Protein AF-A0A838GCF4-F1 (afdb_monomer)

Foldseek 3Di:
DFWKWFFADFAFFFFADPEPPTDGPDTDHGRQIWTFDDDWDDYPNFTKTWTDGPNDIGITTPVGTDIDDDPDFDKDFAQQDQDFDFPDPEPPTDGPDTDHGGWMWGFDDPAFDDYPNDTHTHIDTDD

Solvent-accessible surface area (backbone atoms only — not comparable to full-atom values): 7173 Å² total; per-residue (Å²): 85,34,42,20,38,30,24,60,46,88,70,24,49,31,12,75,37,74,39,86,89,36,58,73,75,41,80,41,55,56,66,42,63,22,42,53,77,58,76,73,43,82,34,91,93,35,48,19,34,37,30,35,42,95,88,45,76,30,16,41,46,58,93,34,35,49,79,42,85,31,92,58,58,55,75,47,63,36,86,75,50,72,39,76,41,52,76,40,74,38,86,87,26,53,76,76,47,71,42,53,54,70,47,43,30,29,45,71,50,71,64,70,42,80,34,92,94,40,82,32,71,49,69,45,71,64,133

pLDDT: mean 81.49, std 12.09, range [43.53, 97.0]

Secondary structure (DSSP, 8-state):
-PEEEEE-STTEEEESSSSTTS-EEEEEPTT-EEEE-S--EEETTEEEEEEEETTEEEEEEGGGEEEEE-SPPPEEE-SSSSEEEESSSSTTSPEEEEE-TT-EEEE-SSS-EEETTEEE--EEE--

Sequence (127 aa):
MIHVATANGGAANLRGGPGTGYGVTRKLANGTEGIIRGYPQSANGYTWYEVAIAGTGGWLATSVFTTGPGTGRPRIEVTDGPLRVRSAAGFGGSIVGTVPTGTAGEVTAERAQEANGYVWINVRFFN

Mean predicted aligned error: 11.28 Å

Radius of gyration: 17.81 Å; Cα contacts (8 Å, |Δi|>4): 294; chains: 1; bounding box: 38×29×50 Å

Structure (mmCIF, N/CA/C/O backbone):
data_AF-A0A838GCF4-F1
#
_entry.id   AF-A0A838GCF4-F1
#
loop_
_atom_site.group_PDB
_atom_site.id
_atom_site.type_symbol
_atom_site.label_atom_id
_atom_site.label_alt_id
_atom_site.label_comp_id
_atom_site.label_asym_id
_atom_site.label_entity_id
_atom_site.label_seq_id
_atom_site.pdbx_PDB_ins_code
_atom_site.Cartn_x
_atom_site.Cartn_y
_atom_site.Cartn_z
_atom_site.occupancy
_atom_site.B_iso_or_equiv
_atom_site.auth_seq_id
_atom_site.auth_comp_id
_atom_site.auth_asym_id
_atom_site.auth_atom_id
_atom_site.pdbx_PDB_model_num
ATOM 1 N N . MET A 1 1 ? 5.882 6.773 -0.396 1.00 43.53 1 MET A N 1
ATOM 2 C CA . MET A 1 1 ? 6.106 6.673 1.047 1.00 43.53 1 MET A CA 1
ATOM 3 C C . MET A 1 1 ? 4.906 5.927 1.588 1.00 43.53 1 MET A C 1
ATOM 5 O O . MET A 1 1 ? 3.789 6.340 1.295 1.00 43.53 1 MET A O 1
ATOM 9 N N . ILE A 1 2 ? 5.098 4.786 2.256 1.00 48.84 2 ILE A N 1
ATOM 10 C CA . ILE A 1 2 ? 4.006 4.253 3.075 1.00 48.84 2 ILE 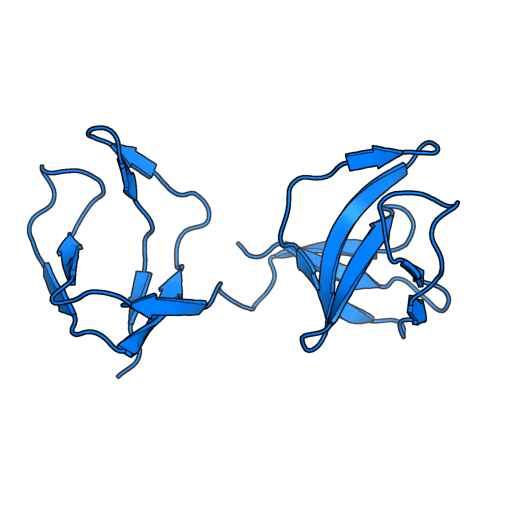A CA 1
ATOM 11 C C . ILE A 1 2 ? 3.759 5.305 4.143 1.00 48.84 2 ILE A C 1
ATOM 13 O O . ILE A 1 2 ? 4.709 5.738 4.783 1.00 48.84 2 ILE A O 1
ATOM 17 N N . HIS A 1 3 ? 2.519 5.740 4.320 1.00 59.72 3 HIS A N 1
ATOM 18 C CA . HIS A 1 3 ? 2.189 6.505 5.511 1.00 59.72 3 HIS A CA 1
ATOM 19 C C . HIS A 1 3 ? 2.011 5.499 6.641 1.00 59.72 3 HIS A C 1
ATOM 21 O O . HIS A 1 3 ? 1.163 4.605 6.548 1.00 59.72 3 HIS A O 1
ATOM 27 N N . VAL A 1 4 ? 2.861 5.599 7.661 1.00 59.94 4 VAL A N 1
ATOM 28 C CA . VAL A 1 4 ? 2.678 4.826 8.886 1.00 59.94 4 VAL A CA 1
ATOM 29 C C . VAL A 1 4 ? 1.752 5.597 9.803 1.00 59.94 4 VAL A C 1
ATOM 31 O O . VAL A 1 4 ? 1.899 6.807 9.970 1.00 59.94 4 VAL A O 1
ATOM 34 N N . ALA A 1 5 ? 0.785 4.882 10.364 1.00 63.41 5 ALA A N 1
ATOM 35 C CA . ALA A 1 5 ? 0.018 5.342 11.504 1.00 63.41 5 ALA A CA 1
ATOM 36 C C . ALA A 1 5 ? 0.693 4.825 12.776 1.00 63.41 5 ALA A C 1
ATOM 38 O O . ALA A 1 5 ? 0.804 3.609 12.942 1.00 63.41 5 ALA A O 1
ATOM 39 N N . THR A 1 6 ? 1.111 5.729 13.661 1.00 69.06 6 THR A N 1
ATOM 40 C CA . THR A 1 6 ? 1.657 5.375 14.978 1.00 69.06 6 THR A CA 1
ATOM 41 C C . THR A 1 6 ? 0.645 5.734 16.055 1.00 69.06 6 THR A C 1
ATOM 43 O O . THR A 1 6 ? 0.293 6.902 16.219 1.00 69.06 6 THR A O 1
ATOM 46 N N . ALA A 1 7 ? 0.142 4.730 16.775 1.00 72.94 7 ALA A N 1
ATOM 47 C CA . ALA A 1 7 ? -0.842 4.928 17.838 1.00 72.94 7 ALA A CA 1
ATOM 48 C C . ALA A 1 7 ? -0.281 5.798 18.980 1.00 72.94 7 ALA A C 1
ATOM 50 O O . ALA A 1 7 ? 0.749 5.453 19.556 1.00 72.94 7 ALA A O 1
ATOM 51 N N . ASN A 1 8 ? -0.989 6.872 19.348 1.00 68.06 8 ASN A N 1
ATOM 52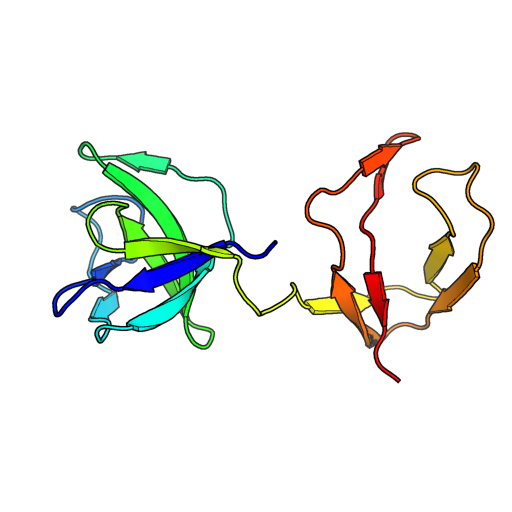 C CA . ASN A 1 8 ? -0.596 7.795 20.417 1.00 68.06 8 ASN A CA 1
ATOM 53 C C . ASN A 1 8 ? -1.302 7.428 21.732 1.00 68.06 8 ASN A C 1
ATOM 55 O O . ASN A 1 8 ? -2.443 7.827 21.959 1.00 68.06 8 ASN A O 1
ATOM 59 N N . GLY A 1 9 ? -0.632 6.696 22.624 1.00 54.47 9 GLY A N 1
ATOM 60 C CA . GLY A 1 9 ? -1.163 6.426 23.969 1.00 54.47 9 GLY A CA 1
ATOM 61 C C . GLY A 1 9 ? -2.386 5.487 24.022 1.00 54.47 9 GLY A C 1
ATOM 62 O O . GLY A 1 9 ? -2.976 5.113 23.013 1.00 54.47 9 GLY A O 1
ATOM 63 N N . GLY A 1 10 ? -2.727 5.035 25.232 1.00 54.03 10 GLY A N 1
ATOM 64 C CA . GLY A 1 10 ? -3.427 3.773 25.538 1.00 54.03 10 GLY A CA 1
ATOM 65 C C . GLY A 1 10 ? -4.895 3.566 25.124 1.00 54.03 10 GLY A C 1
ATOM 66 O O . GLY A 1 10 ? -5.597 2.851 25.836 1.00 54.03 10 GLY A O 1
ATOM 67 N N . ALA A 1 11 ? -5.387 4.119 24.011 1.00 62.16 11 ALA A N 1
ATOM 68 C CA . ALA A 1 11 ? -6.730 3.786 23.513 1.00 62.16 11 ALA A CA 1
ATOM 69 C C . ALA A 1 11 ? -6.941 3.953 21.995 1.00 62.16 11 ALA A C 1
ATOM 71 O O . ALA A 1 11 ? -8.071 4.190 21.558 1.00 62.16 11 ALA A O 1
ATOM 72 N N . ALA A 1 12 ? -5.902 3.822 21.163 1.00 75.06 12 ALA A N 1
ATOM 73 C CA . ALA A 1 12 ? -6.125 3.745 19.720 1.00 75.06 12 ALA A CA 1
ATOM 74 C C . ALA A 1 12 ? -6.904 2.456 19.390 1.00 75.06 12 ALA A C 1
ATOM 76 O O . ALA A 1 12 ? -6.410 1.339 19.557 1.00 75.06 12 ALA A O 1
ATOM 77 N N . ASN A 1 13 ? -8.159 2.619 18.972 1.00 86.25 13 ASN A N 1
ATOM 78 C CA . ASN A 1 13 ? -9.070 1.522 18.665 1.00 86.25 13 ASN A CA 1
ATOM 79 C C . ASN A 1 13 ? -9.097 1.295 17.159 1.00 86.25 13 ASN A C 1
ATOM 81 O O . ASN A 1 13 ? -9.648 2.119 16.429 1.00 86.25 13 ASN A O 1
ATOM 85 N N . LEU A 1 14 ? -8.558 0.164 16.716 1.00 87.31 14 LEU A N 1
ATOM 86 C CA . LEU A 1 14 ? -8.765 -0.323 15.362 1.00 87.31 14 LEU A CA 1
ATOM 87 C C . LEU A 1 14 ? -10.231 -0.744 15.227 1.00 87.31 14 LEU A C 1
ATOM 89 O O . LEU A 1 14 ? -10.724 -1.538 16.033 1.00 87.31 14 LEU A O 1
ATOM 93 N N . ARG A 1 15 ? -10.938 -0.188 14.245 1.00 92.50 15 ARG A N 1
ATOM 94 C CA . ARG A 1 15 ? -12.365 -0.457 14.017 1.00 92.50 15 ARG A CA 1
ATOM 95 C C . ARG A 1 15 ? -12.612 -1.189 12.709 1.00 92.50 15 ARG A C 1
ATOM 97 O O . ARG A 1 15 ? -11.815 -1.103 11.781 1.00 92.50 15 ARG A O 1
ATOM 104 N N . GLY A 1 16 ? -13.747 -1.879 12.628 1.00 92.56 16 GLY A N 1
ATOM 105 C CA . GLY A 1 16 ? -14.170 -2.590 11.416 1.00 92.56 16 GLY A CA 1
ATOM 106 C C . GLY A 1 16 ? -14.592 -1.681 10.255 1.00 92.56 16 GLY A C 1
ATOM 107 O O . GLY A 1 16 ? -14.756 -2.165 9.143 1.00 92.56 16 GLY A O 1
ATOM 108 N N . GLY A 1 17 ? -14.752 -0.378 10.493 1.00 92.06 17 GLY A N 1
ATOM 109 C CA . GLY A 1 17 ? -15.140 0.586 9.471 1.00 92.06 17 GLY A CA 1
ATOM 110 C C . GLY A 1 17 ? -14.870 2.036 9.888 1.00 92.06 17 GLY A C 1
ATOM 111 O O . GLY A 1 17 ? -14.556 2.297 11.057 1.00 92.06 17 GLY A O 1
ATOM 112 N N . PRO A 1 18 ? -14.993 2.978 8.940 1.00 89.38 18 PRO A N 1
ATOM 113 C CA . PRO A 1 18 ? -14.760 4.398 9.161 1.00 89.38 18 PRO A CA 1
ATOM 114 C C . PRO A 1 18 ? -15.949 5.011 9.903 1.00 89.38 18 PRO A C 1
ATOM 116 O O . PRO A 1 18 ? -16.952 5.404 9.310 1.00 89.38 18 PRO A O 1
ATOM 119 N N . GLY A 1 19 ? -15.856 5.051 11.230 1.00 89.69 19 GLY A N 1
ATOM 120 C CA . GLY A 1 19 ? -16.865 5.675 12.079 1.00 89.69 19 GLY A CA 1
ATOM 121 C C . GLY A 1 19 ? -16.891 5.124 13.499 1.00 89.69 19 GLY A C 1
ATOM 122 O O . GLY A 1 19 ? -16.463 4.004 13.782 1.00 89.69 19 GLY A O 1
ATOM 123 N N . THR A 1 20 ? -17.441 5.908 14.422 1.00 88.75 20 THR A N 1
ATOM 124 C CA . THR A 1 20 ? -17.537 5.528 15.841 1.00 88.75 20 THR A CA 1
ATOM 125 C C . THR A 1 20 ? -18.600 4.461 16.112 1.00 88.75 20 THR A C 1
ATOM 127 O O . THR A 1 20 ? -18.529 3.801 17.149 1.00 88.75 20 THR A O 1
ATOM 130 N N . GLY A 1 21 ? -19.536 4.253 15.177 1.00 90.44 21 GLY A N 1
ATOM 131 C CA . GLY A 1 21 ? -20.552 3.195 15.231 1.00 90.44 21 GLY A CA 1
ATOM 132 C C . GLY A 1 21 ? -20.043 1.798 14.855 1.00 90.44 21 GLY A C 1
ATOM 133 O O . GLY A 1 21 ? -20.705 0.811 15.159 1.00 90.44 21 GLY A O 1
ATOM 134 N N . TYR A 1 22 ? -18.864 1.685 14.233 1.00 92.88 22 TYR A N 1
ATOM 135 C CA . TYR A 1 22 ? -18.268 0.387 13.912 1.00 92.88 22 TYR A CA 1
ATOM 136 C C . TYR A 1 22 ? -17.604 -0.241 15.137 1.00 92.88 22 TYR A C 1
ATOM 138 O O . TYR A 1 22 ? -16.945 0.445 15.923 1.00 92.88 22 TYR A O 1
ATOM 146 N N . GLY A 1 23 ? -17.727 -1.564 15.266 1.00 91.25 23 GLY A N 1
ATOM 147 C CA . GLY A 1 23 ? -17.114 -2.327 16.351 1.00 91.25 23 GLY A CA 1
ATOM 148 C C . GLY A 1 23 ? -15.593 -2.165 16.407 1.00 91.25 23 GLY A C 1
ATOM 149 O O . GLY A 1 23 ? -14.921 -2.059 15.377 1.00 91.25 23 GLY A O 1
ATOM 150 N N . VAL A 1 24 ? -15.051 -2.151 17.627 1.00 91.19 24 VAL A N 1
ATOM 151 C CA . VAL A 1 24 ? -13.603 -2.178 17.868 1.00 91.19 24 VAL A CA 1
ATOM 152 C C . VAL A 1 24 ? -13.110 -3.604 17.647 1.00 91.19 24 VAL A C 1
ATOM 154 O O . VAL A 1 24 ? -13.496 -4.508 18.382 1.00 91.19 24 VAL A O 1
ATOM 157 N N . THR A 1 25 ? -12.260 -3.801 16.644 1.00 89.31 25 THR A N 1
ATOM 158 C CA . THR A 1 25 ? -11.659 -5.101 16.323 1.00 89.31 25 THR A CA 1
ATOM 159 C C . THR A 1 25 ? -10.400 -5.354 17.144 1.00 89.31 25 THR A C 1
ATOM 161 O O . THR A 1 25 ? -10.099 -6.498 17.473 1.00 89.31 25 THR A O 1
ATOM 164 N N . ARG A 1 26 ? -9.661 -4.295 17.508 1.00 86.88 26 ARG A N 1
ATOM 165 C CA . ARG A 1 26 ? -8.443 -4.402 18.320 1.00 86.88 26 ARG A CA 1
ATOM 166 C C . ARG A 1 26 ? -8.132 -3.101 19.058 1.00 86.88 26 ARG A C 1
ATOM 168 O O . ARG A 1 26 ? -8.240 -2.018 18.491 1.00 86.88 26 ARG A O 1
ATOM 175 N N . LYS A 1 27 ? -7.665 -3.211 20.304 1.00 86.75 27 LYS A N 1
ATOM 176 C CA . LYS A 1 27 ? -7.013 -2.108 21.027 1.00 86.75 27 LYS A CA 1
ATOM 177 C C . LYS A 1 27 ? -5.514 -2.136 20.740 1.00 86.75 27 LYS A C 1
ATOM 179 O O . LYS A 1 27 ? -4.892 -3.191 20.865 1.00 86.75 27 LYS A O 1
ATOM 184 N N . LEU A 1 28 ? -4.948 -1.006 20.337 1.00 84.00 28 LEU A N 1
ATOM 185 C CA . LEU A 1 28 ? -3.536 -0.895 19.984 1.00 84.00 28 LEU A CA 1
ATOM 186 C C . LEU A 1 28 ? -2.726 -0.369 21.169 1.00 84.00 28 LEU A C 1
ATOM 188 O O . LEU A 1 28 ? -3.169 0.522 21.895 1.00 84.00 28 LEU A O 1
ATOM 192 N N . ALA A 1 29 ? -1.525 -0.919 21.347 1.00 80.88 29 ALA A N 1
ATOM 193 C CA . ALA A 1 29 ? -0.551 -0.365 22.275 1.00 80.88 29 ALA A CA 1
ATOM 194 C C . ALA A 1 29 ? 0.026 0.942 21.709 1.00 80.88 29 ALA A C 1
ATOM 196 O O . ALA A 1 29 ? 0.065 1.136 20.490 1.00 80.88 29 ALA A O 1
ATOM 197 N N . ASN A 1 30 ? 0.509 1.818 22.588 1.00 80.06 30 ASN A N 1
ATOM 198 C CA . ASN A 1 30 ? 1.242 3.014 22.175 1.00 80.06 30 ASN A CA 1
ATOM 199 C C . ASN A 1 30 ? 2.446 2.621 21.301 1.00 80.06 30 ASN A C 1
ATOM 201 O O . ASN A 1 30 ? 3.109 1.625 21.587 1.00 80.06 30 ASN A O 1
ATOM 205 N N . GLY A 1 31 ? 2.703 3.375 20.234 1.00 74.06 31 GLY A N 1
ATOM 206 C CA . GLY A 1 31 ? 3.796 3.095 19.306 1.00 74.06 31 GLY A CA 1
ATOM 207 C C . GLY A 1 31 ? 3.511 1.969 18.311 1.00 74.06 31 GLY A C 1
ATOM 208 O O . GLY A 1 31 ? 4.389 1.631 17.526 1.00 74.06 31 GLY A O 1
ATOM 209 N N . THR A 1 32 ? 2.306 1.382 18.308 1.00 79.56 32 THR A N 1
ATOM 210 C CA . THR A 1 32 ? 1.950 0.386 17.287 1.00 79.56 32 THR A CA 1
ATOM 211 C C . THR A 1 32 ? 1.953 1.046 15.914 1.00 79.56 32 THR A C 1
ATOM 213 O O . THR A 1 32 ? 1.197 1.993 15.691 1.00 79.56 32 THR A O 1
ATOM 216 N N . GLU A 1 33 ? 2.768 0.510 15.009 1.00 77.81 33 GLU A N 1
ATOM 217 C CA . GLU A 1 33 ? 2.866 0.956 13.623 1.00 77.81 33 GLU A CA 1
ATOM 218 C C . GLU A 1 33 ? 1.935 0.147 12.710 1.00 77.81 33 GLU A C 1
ATOM 220 O O . GLU A 1 33 ? 1.786 -1.074 12.841 1.00 77.81 33 GLU A O 1
ATOM 225 N N . GLY A 1 34 ? 1.312 0.834 11.755 1.00 77.12 34 GLY A N 1
ATOM 226 C CA . GLY A 1 34 ? 0.493 0.232 10.706 1.00 77.12 34 GLY A CA 1
ATOM 227 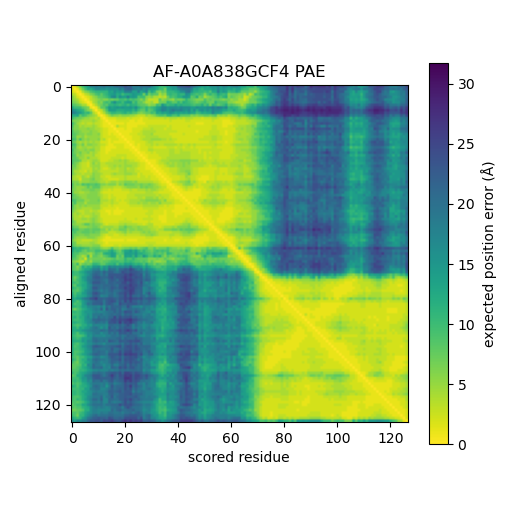C C . GLY A 1 34 ? 0.690 0.913 9.360 1.00 77.12 34 GLY A C 1
ATOM 228 O O . GLY A 1 34 ? 1.076 2.073 9.300 1.00 77.12 34 GLY A O 1
ATOM 229 N N . ILE A 1 35 ? 0.398 0.197 8.278 1.00 77.88 35 ILE A N 1
ATOM 230 C CA . ILE A 1 35 ? 0.501 0.683 6.895 1.00 77.88 35 ILE A CA 1
ATOM 231 C C . ILE A 1 35 ? -0.855 1.236 6.465 1.00 77.88 35 ILE A C 1
ATOM 233 O O . ILE A 1 35 ? -1.823 0.479 6.460 1.00 77.88 35 ILE A O 1
ATOM 237 N N . ILE A 1 36 ? -0.933 2.500 6.047 1.00 79.44 36 ILE A N 1
ATOM 238 C CA . ILE A 1 36 ? -2.149 3.049 5.427 1.00 79.44 36 ILE A CA 1
ATOM 239 C C . ILE A 1 36 ? -2.340 2.439 4.028 1.00 79.44 36 ILE A C 1
ATOM 241 O O . ILE A 1 36 ? -1.421 2.478 3.208 1.00 79.44 36 ILE A O 1
ATOM 245 N N . ARG A 1 37 ? -3.521 1.863 3.761 1.00 76.56 37 ARG A N 1
ATOM 246 C CA . ARG A 1 37 ? -3.838 1.116 2.524 1.00 76.56 37 ARG A CA 1
ATOM 247 C C . ARG A 1 37 ? -4.860 1.784 1.603 1.00 76.56 37 ARG A C 1
ATOM 249 O O . ARG A 1 37 ? -5.007 1.340 0.469 1.00 76.56 37 ARG A O 1
ATOM 256 N N . GLY A 1 38 ? -5.523 2.844 2.056 1.00 69.94 38 GLY A N 1
ATOM 257 C CA . GLY A 1 38 ? -6.603 3.488 1.311 1.00 69.94 38 GLY A CA 1
ATOM 258 C C . GLY A 1 38 ? -6.633 5.003 1.465 1.00 69.94 38 GLY A C 1
ATOM 259 O O . GLY A 1 38 ? -5.856 5.594 2.221 1.00 69.94 38 GLY A O 1
ATOM 260 N N . TYR A 1 39 ? -7.553 5.630 0.733 1.00 71.56 39 TYR A N 1
ATOM 261 C CA . TYR A 1 39 ? -7.836 7.055 0.870 1.00 71.56 39 TYR A CA 1
ATOM 262 C C . TYR A 1 39 ? -8.584 7.343 2.178 1.00 71.56 39 TYR A C 1
ATOM 264 O O . TYR A 1 39 ? -9.405 6.526 2.608 1.00 71.56 39 TYR A O 1
ATOM 272 N N . PRO A 1 40 ? -8.330 8.501 2.811 1.00 80.38 40 PRO A N 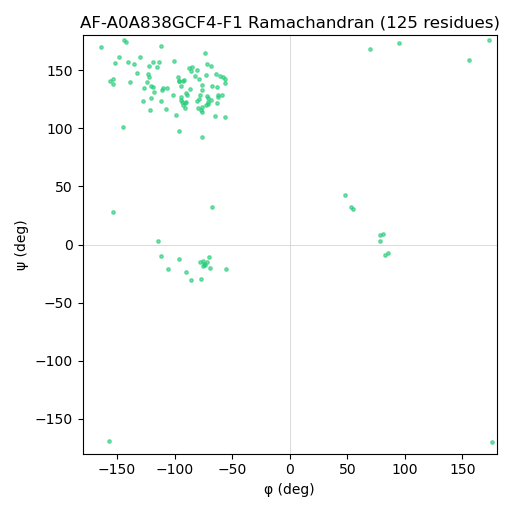1
ATOM 273 C CA . PRO A 1 40 ? -9.029 8.874 4.025 1.00 80.38 40 PRO A CA 1
ATOM 274 C C . PRO A 1 40 ? -10.530 9.061 3.786 1.00 80.38 40 PRO A C 1
ATOM 276 O O . PRO A 1 40 ? -10.946 9.559 2.741 1.00 80.38 40 PRO A O 1
ATOM 279 N N . GLN A 1 41 ? -11.336 8.723 4.790 1.00 84.75 41 GLN A N 1
ATOM 280 C CA . GLN A 1 41 ? -12.783 8.937 4.786 1.00 84.75 41 GLN A CA 1
ATOM 281 C C . GLN A 1 41 ? -13.211 9.823 5.950 1.00 84.75 41 GLN A C 1
ATOM 283 O O . GLN A 1 41 ? -12.765 9.641 7.079 1.00 84.75 41 GLN A O 1
ATOM 288 N N . SER A 1 42 ? -14.101 10.779 5.701 1.00 86.88 42 SER A N 1
ATOM 289 C CA . SER A 1 42 ? -14.637 11.644 6.753 1.00 86.88 42 SER A CA 1
ATOM 290 C C . SER A 1 42 ? -15.913 11.046 7.341 1.00 86.88 42 SER A C 1
ATOM 292 O O . SER A 1 42 ? -16.887 10.837 6.625 1.00 86.88 42 SER A O 1
ATOM 294 N N . ALA A 1 43 ? -15.924 10.795 8.651 1.00 89.62 43 ALA A N 1
ATOM 295 C CA . ALA A 1 43 ? -17.100 10.301 9.366 1.00 89.62 43 ALA A CA 1
ATOM 296 C C . ALA A 1 43 ? -17.066 10.715 10.842 1.00 89.62 43 ALA A C 1
ATOM 298 O O . ALA A 1 43 ? -16.011 10.715 11.479 1.00 89.62 43 ALA A O 1
ATOM 299 N N . ASN A 1 44 ? -18.232 11.052 11.401 1.00 88.81 44 ASN A N 1
ATOM 300 C CA . ASN A 1 44 ? -18.400 11.450 12.807 1.00 88.81 44 ASN A CA 1
ATOM 301 C C . ASN A 1 44 ? -17.466 12.594 13.263 1.00 88.81 44 ASN A C 1
ATOM 303 O O . ASN A 1 44 ? -17.043 12.611 14.414 1.00 88.81 44 ASN A O 1
ATOM 307 N N . GLY A 1 45 ? -17.119 13.526 12.369 1.00 84.94 45 GLY A N 1
ATOM 308 C CA . GLY A 1 45 ? -16.204 14.634 12.678 1.00 84.94 45 GLY A CA 1
ATOM 309 C C . GLY A 1 45 ? -14.716 14.259 12.697 1.00 84.94 45 GLY A C 1
ATOM 310 O O . GLY A 1 45 ? -13.891 15.090 13.062 1.00 84.94 45 GLY A O 1
ATOM 311 N N . TYR A 1 46 ? -14.362 13.039 12.283 1.00 84.06 46 TYR A N 1
ATOM 312 C CA . TYR A 1 46 ? -12.982 12.569 12.180 1.00 84.06 46 TYR A CA 1
ATOM 313 C C . TYR A 1 46 ? -12.618 12.199 10.744 1.00 84.06 46 TYR A C 1
ATOM 315 O O . TYR A 1 46 ? -13.476 11.831 9.938 1.00 84.06 46 TYR A O 1
ATOM 323 N N . THR A 1 47 ? -11.318 12.224 10.462 1.00 85.00 47 THR A N 1
ATOM 324 C CA . THR A 1 47 ? -10.743 11.619 9.262 1.00 85.00 47 THR A CA 1
ATOM 325 C C . THR A 1 47 ? -10.265 10.215 9.612 1.00 85.00 47 THR A C 1
ATOM 327 O O . THR A 1 47 ? -9.477 10.034 10.540 1.00 85.00 47 THR A O 1
ATOM 330 N N . TRP A 1 48 ? -10.752 9.222 8.882 1.00 86.94 48 TRP A N 1
ATOM 331 C CA . TRP A 1 48 ? -10.486 7.806 9.088 1.00 86.94 48 TRP A CA 1
ATOM 332 C C . TRP A 1 48 ? -9.544 7.281 8.021 1.00 86.94 48 TRP A C 1
ATOM 334 O O . TRP A 1 48 ? -9.749 7.539 6.841 1.00 86.94 48 TRP A O 1
ATOM 344 N N . TYR A 1 49 ? -8.548 6.510 8.434 1.00 85.88 49 TYR A N 1
ATOM 345 C CA . TYR A 1 49 ? -7.599 5.863 7.540 1.00 85.88 49 TYR A CA 1
ATOM 346 C C . TYR A 1 49 ? -7.702 4.354 7.691 1.00 85.88 49 TYR A C 1
ATOM 348 O O . TYR A 1 49 ? -7.670 3.833 8.810 1.00 85.88 49 TYR A O 1
ATOM 356 N N . GLU A 1 50 ? -7.802 3.663 6.561 1.00 87.19 50 GLU A N 1
ATOM 357 C CA . GLU A 1 50 ? -7.665 2.216 6.521 1.00 87.19 50 GLU A CA 1
ATOM 358 C C . GLU A 1 50 ? -6.194 1.855 6.720 1.00 87.19 50 GLU A C 1
ATOM 360 O O . GLU A 1 50 ? -5.325 2.263 5.943 1.00 87.19 50 GLU A O 1
ATOM 365 N N . VAL A 1 51 ? -5.918 1.094 7.772 1.00 84.12 51 VAL A N 1
ATOM 366 C CA . VAL A 1 51 ? -4.584 0.664 8.171 1.00 84.12 51 VAL A CA 1
ATOM 367 C C . VAL A 1 51 ? -4.503 -0.852 8.244 1.00 84.12 51 VAL A C 1
ATOM 369 O O . VAL A 1 51 ? -5.447 -1.533 8.644 1.00 84.12 51 VAL A O 1
ATOM 372 N N . ALA A 1 52 ? -3.337 -1.391 7.911 1.00 83.12 52 ALA A N 1
ATOM 373 C CA . ALA A 1 52 ? -2.992 -2.774 8.180 1.00 83.12 52 ALA A CA 1
ATOM 374 C C . ALA A 1 52 ? -1.891 -2.864 9.228 1.00 83.12 52 ALA A C 1
ATOM 376 O O . ALA A 1 52 ? -0.800 -2.322 9.048 1.00 83.12 52 ALA A O 1
ATOM 377 N N . ILE A 1 53 ? -2.179 -3.592 10.301 1.00 78.50 53 ILE A N 1
ATOM 378 C CA . ILE A 1 53 ? -1.297 -3.789 11.448 1.00 78.50 53 ILE A CA 1
ATOM 379 C C . ILE A 1 53 ? -1.061 -5.288 11.592 1.00 78.50 53 ILE A C 1
ATOM 381 O O . ILE A 1 53 ? -2.001 -6.039 11.853 1.00 78.50 53 ILE A O 1
ATOM 385 N N . ALA A 1 54 ? 0.187 -5.730 11.409 1.00 76.81 54 ALA A N 1
ATOM 386 C CA . ALA A 1 54 ? 0.573 -7.145 11.475 1.00 76.81 54 ALA A CA 1
ATOM 387 C C . ALA A 1 54 ? -0.357 -8.075 10.657 1.00 76.81 54 ALA A C 1
ATOM 389 O O . ALA A 1 54 ? -0.788 -9.122 11.130 1.00 76.81 54 ALA A O 1
ATOM 390 N N . GLY A 1 55 ? -0.732 -7.654 9.442 1.00 72.75 55 GLY A N 1
ATOM 391 C CA . GLY A 1 55 ? -1.609 -8.420 8.545 1.00 72.75 55 GLY A CA 1
ATOM 392 C C . GLY A 1 55 ? -3.115 -8.277 8.805 1.00 72.75 55 GLY A C 1
ATOM 393 O O . GLY A 1 55 ? -3.902 -8.693 7.963 1.00 72.75 55 GLY A O 1
ATOM 394 N N . THR A 1 56 ? -3.531 -7.640 9.903 1.00 79.44 56 THR A N 1
ATOM 395 C CA . THR A 1 56 ? -4.949 -7.368 10.200 1.00 79.44 56 THR A CA 1
ATOM 396 C C . THR A 1 56 ? -5.338 -5.971 9.721 1.00 79.44 56 THR A C 1
ATOM 398 O O . THR A 1 56 ? -4.676 -4.995 10.078 1.00 79.44 56 THR A O 1
ATOM 401 N N . GLY A 1 57 ? -6.399 -5.872 8.918 1.00 85.62 57 GLY A N 1
ATOM 402 C CA . GLY A 1 57 ? -6.952 -4.600 8.443 1.00 85.62 57 GLY A CA 1
ATOM 403 C C . GLY A 1 57 ? -7.936 -3.963 9.429 1.00 85.62 57 GLY A C 1
ATOM 404 O O . GLY A 1 57 ? -8.595 -4.657 10.204 1.00 85.62 57 GLY A O 1
ATOM 405 N N . GLY A 1 58 ? -8.056 -2.638 9.383 1.00 89.75 58 GLY A N 1
ATOM 406 C CA . GLY A 1 58 ? -9.106 -1.891 10.069 1.00 89.75 58 GLY A CA 1
ATOM 407 C C . GLY A 1 58 ? -8.929 -0.382 9.934 1.00 89.75 58 GLY A C 1
ATOM 408 O O . GLY A 1 58 ? -8.095 0.087 9.170 1.00 89.75 58 GLY A O 1
ATOM 409 N N . TRP A 1 59 ? -9.711 0.383 10.687 1.00 89.75 59 TRP A N 1
ATOM 410 C CA . TRP A 1 59 ? -9.801 1.835 10.549 1.00 89.75 59 TRP A CA 1
ATOM 411 C C . TRP A 1 59 ? -9.378 2.562 11.825 1.00 89.75 59 TRP A C 1
ATOM 413 O O . TRP A 1 59 ? -9.795 2.185 12.923 1.00 89.75 59 TRP A O 1
ATOM 423 N N . LEU A 1 60 ? -8.581 3.623 11.670 1.00 87.69 60 LEU A N 1
ATOM 424 C CA . LEU A 1 60 ? -8.164 4.532 12.745 1.00 87.69 60 LEU A CA 1
ATOM 425 C C . LEU A 1 60 ? -8.572 5.975 12.434 1.00 87.69 60 LEU A C 1
ATOM 427 O O . LEU A 1 60 ? -8.497 6.404 11.287 1.00 87.69 60 LEU A O 1
ATOM 431 N N . ALA A 1 61 ? -8.954 6.734 13.463 1.00 85.56 61 ALA A N 1
ATOM 432 C CA . ALA A 1 61 ? -9.280 8.160 13.369 1.00 85.56 61 ALA A CA 1
ATOM 433 C C . ALA A 1 61 ? -8.048 9.044 13.640 1.00 85.56 61 ALA A C 1
ATOM 435 O O . ALA A 1 61 ? -7.270 8.739 14.541 1.00 85.56 61 ALA A O 1
ATOM 436 N N . THR A 1 62 ? -7.874 10.157 12.922 1.00 71.94 62 THR A N 1
ATOM 437 C CA . THR A 1 62 ? -6.692 11.047 13.037 1.00 71.94 62 THR A CA 1
ATOM 438 C C . THR A 1 62 ? -6.392 11.568 14.439 1.00 71.94 62 THR A C 1
ATOM 440 O O . THR A 1 62 ? -5.263 11.954 14.713 1.00 71.94 62 THR A O 1
ATOM 443 N N . SER A 1 63 ? -7.368 11.580 15.348 1.00 69.88 63 SER A N 1
ATOM 444 C CA . SER A 1 63 ? -7.171 12.011 16.735 1.00 69.88 63 SER A CA 1
ATOM 445 C C . SER A 1 63 ? -6.365 11.023 17.587 1.00 69.88 63 SER A C 1
ATOM 447 O O . SER A 1 63 ? -5.918 11.398 18.668 1.00 69.88 63 SER A O 1
ATOM 449 N N . VAL A 1 64 ? -6.176 9.775 17.134 1.00 67.00 64 VAL A N 1
ATOM 450 C CA . VAL A 1 64 ? -5.537 8.709 17.932 1.00 67.00 64 VAL A CA 1
ATOM 451 C C . VAL A 1 64 ? -4.197 8.218 17.379 1.00 67.00 64 VAL A C 1
ATOM 453 O O . VAL A 1 64 ? -3.605 7.298 17.946 1.00 67.00 64 VAL A O 1
ATOM 456 N N . PHE A 1 65 ? -3.694 8.810 16.293 1.00 68.25 65 PHE A N 1
ATOM 457 C CA . PHE A 1 65 ? -2.403 8.440 15.714 1.00 68.25 65 PHE A CA 1
ATOM 458 C C . PHE A 1 65 ? -1.739 9.608 14.984 1.00 68.25 65 PHE A C 1
ATOM 460 O O . PHE A 1 65 ? -2.408 10.534 14.531 1.00 68.25 65 PHE A O 1
ATOM 467 N N . THR A 1 66 ? -0.417 9.559 14.849 1.00 66.75 66 THR A N 1
ATOM 468 C CA . THR A 1 66 ? 0.319 10.433 13.930 1.00 66.75 66 THR A CA 1
ATOM 469 C C . THR A 1 66 ? 0.565 9.717 12.609 1.00 66.75 66 THR A C 1
ATOM 471 O O . THR A 1 66 ? 0.838 8.516 12.578 1.00 66.75 66 THR A O 1
ATOM 474 N N . THR A 1 67 ? 0.448 10.451 11.502 1.00 64.31 67 THR A N 1
ATOM 475 C CA . THR A 1 67 ? 0.921 9.994 10.193 1.00 64.31 67 THR A CA 1
ATOM 476 C C . THR A 1 67 ? 2.362 10.431 10.005 1.00 64.31 67 THR A C 1
ATOM 478 O O . THR A 1 67 ? 2.664 11.614 10.165 1.00 64.31 67 THR A O 1
ATOM 481 N N . GLY A 1 68 ? 3.234 9.515 9.608 1.00 60.03 68 GLY A N 1
ATOM 482 C CA . GLY A 1 68 ? 4.609 9.845 9.249 1.00 60.03 68 GLY A CA 1
ATOM 483 C C . GLY A 1 68 ? 5.114 9.033 8.061 1.00 60.03 68 GLY A C 1
ATOM 484 O O . GLY A 1 68 ? 4.420 8.121 7.594 1.00 60.03 68 GLY A O 1
ATOM 485 N N . PRO A 1 69 ? 6.330 9.340 7.577 1.00 52.06 69 PRO A N 1
ATOM 486 C CA . PRO A 1 69 ? 7.055 8.461 6.680 1.00 52.06 69 PRO A CA 1
ATOM 487 C C . PRO A 1 69 ? 7.225 7.089 7.318 1.00 52.06 69 PRO A C 1
ATOM 489 O O . PRO A 1 69 ? 7.973 6.919 8.276 1.00 52.06 69 PRO A O 1
ATOM 492 N N . GLY A 1 70 ? 6.530 6.097 6.786 1.00 55.09 70 GLY A N 1
ATOM 493 C CA . GLY A 1 70 ? 6.792 4.708 7.096 1.00 55.09 70 GLY A CA 1
ATOM 494 C C . GLY A 1 70 ? 8.144 4.280 6.555 1.00 55.09 70 GLY A C 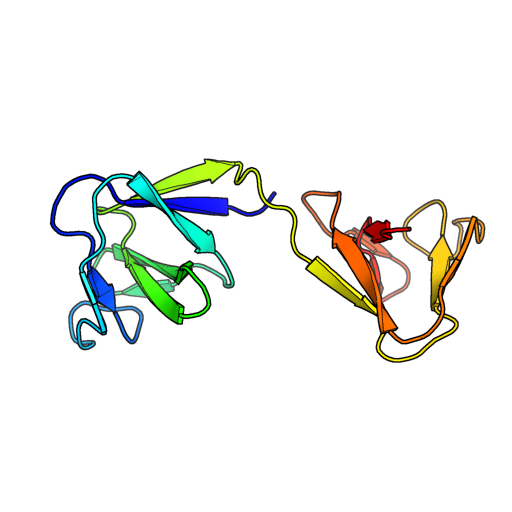1
ATOM 495 O O . GLY A 1 70 ? 8.485 4.581 5.410 1.00 55.09 70 GLY A O 1
ATOM 496 N N . THR A 1 71 ? 8.900 3.540 7.359 1.00 53.44 71 THR A N 1
ATOM 497 C CA . THR A 1 71 ? 10.176 2.935 6.947 1.00 53.44 71 THR A CA 1
ATOM 498 C C . THR A 1 71 ? 9.976 1.712 6.043 1.00 53.44 71 THR A C 1
ATOM 500 O O . THR A 1 71 ? 10.887 1.335 5.308 1.00 53.44 71 THR A O 1
ATOM 503 N N . GLY A 1 72 ? 8.780 1.110 6.038 1.00 57.75 72 GLY A N 1
ATOM 504 C CA . GLY A 1 72 ? 8.411 0.044 5.107 1.00 57.75 72 GLY A CA 1
ATOM 505 C C . GLY A 1 72 ? 8.095 0.585 3.711 1.00 57.75 72 GLY A C 1
ATOM 506 O O . GLY A 1 72 ? 7.390 1.582 3.567 1.00 57.75 72 GLY A O 1
ATOM 507 N N . ARG A 1 73 ? 8.576 -0.088 2.662 1.00 64.69 73 ARG A N 1
ATOM 508 C CA . ARG A 1 73 ? 8.164 0.146 1.267 1.00 64.69 73 ARG A CA 1
ATOM 509 C C . ARG A 1 73 ? 7.078 -0.869 0.871 1.00 64.69 73 ARG A C 1
ATOM 511 O O . ARG A 1 73 ? 7.136 -2.005 1.349 1.00 64.69 73 ARG A O 1
ATOM 518 N N . PRO A 1 74 ? 6.067 -0.504 0.053 1.00 67.94 74 PRO A N 1
ATOM 519 C CA . PRO A 1 74 ? 5.040 -1.453 -0.379 1.00 67.94 74 PRO A CA 1
ATOM 520 C C . PRO A 1 74 ? 5.694 -2.616 -1.119 1.00 67.94 74 PRO A C 1
ATOM 522 O O . PRO A 1 74 ? 6.470 -2.371 -2.040 1.00 67.94 74 PRO A O 1
ATOM 525 N N . ARG A 1 75 ? 5.394 -3.858 -0.729 1.00 73.19 75 ARG A N 1
ATOM 526 C CA . ARG A 1 75 ? 5.877 -5.045 -1.445 1.00 73.19 75 ARG A CA 1
ATOM 527 C C . ARG A 1 75 ? 4.993 -5.336 -2.651 1.00 73.19 75 ARG A C 1
ATOM 529 O O . ARG A 1 75 ? 3.784 -5.128 -2.594 1.00 73.19 75 ARG A O 1
ATOM 536 N N . ILE A 1 76 ? 5.615 -5.822 -3.713 1.00 80.25 76 ILE A N 1
ATOM 537 C CA . ILE A 1 76 ? 4.965 -6.249 -4.951 1.00 80.25 76 ILE A CA 1
ATOM 538 C C . ILE A 1 76 ? 5.459 -7.639 -5.344 1.00 80.25 76 ILE A C 1
ATOM 540 O O . ILE A 1 76 ? 6.531 -8.060 -4.911 1.00 80.25 76 ILE A O 1
ATOM 544 N N . GLU A 1 77 ? 4.703 -8.309 -6.202 1.00 84.06 77 GLU A N 1
ATOM 545 C CA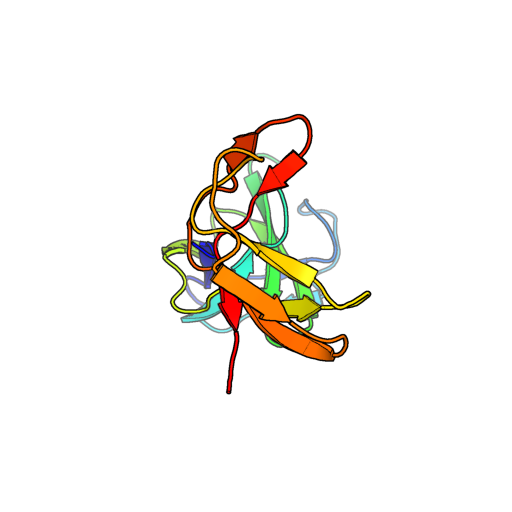 . GLU A 1 77 ? 5.080 -9.564 -6.845 1.00 84.06 77 GLU A CA 1
ATOM 546 C C . GLU A 1 77 ? 4.638 -9.518 -8.309 1.00 84.06 77 GLU A C 1
ATOM 548 O O . GLU A 1 77 ? 3.570 -8.985 -8.622 1.00 84.06 77 GLU A O 1
ATOM 553 N N . VAL A 1 78 ? 5.469 -10.033 -9.216 1.00 88.75 78 VAL A N 1
ATOM 554 C CA . VAL A 1 78 ? 5.116 -10.150 -10.636 1.00 88.75 78 VAL A CA 1
ATOM 555 C C . VAL A 1 78 ? 4.167 -11.330 -10.820 1.00 88.75 78 VAL A C 1
ATOM 557 O O . VAL A 1 78 ? 4.570 -12.472 -10.639 1.00 88.75 78 VAL A O 1
ATOM 560 N N . THR A 1 79 ? 2.918 -11.076 -11.203 1.00 88.44 79 THR A N 1
ATOM 561 C CA . THR A 1 79 ? 1.902 -12.133 -11.370 1.00 88.44 79 THR A CA 1
ATOM 562 C C . THR A 1 79 ? 1.848 -12.726 -12.777 1.00 88.44 79 THR A C 1
ATOM 564 O O . THR A 1 79 ? 1.423 -13.867 -12.933 1.00 88.44 79 THR A O 1
ATOM 567 N N . ASP A 1 80 ? 2.299 -11.983 -13.787 1.00 88.62 80 ASP A N 1
ATOM 568 C CA . ASP A 1 80 ? 2.336 -12.421 -15.184 1.00 88.62 80 ASP A CA 1
ATOM 569 C C . ASP A 1 80 ? 3.583 -11.851 -15.878 1.00 88.62 80 ASP A C 1
ATOM 571 O O . ASP A 1 80 ? 3.670 -10.658 -16.182 1.00 88.62 80 ASP A O 1
ATOM 575 N N . GLY A 1 81 ? 4.606 -12.692 -16.020 1.00 91.44 81 GLY A N 1
ATOM 576 C CA . GLY A 1 81 ? 5.895 -12.358 -16.607 1.00 91.44 81 GLY A CA 1
ATOM 577 C C . GLY A 1 81 ? 6.148 -13.050 -17.956 1.00 91.44 81 GLY A C 1
ATOM 578 O O . GLY A 1 81 ? 5.423 -13.962 -18.341 1.00 91.44 81 GLY A O 1
ATOM 579 N N . PRO A 1 82 ? 7.224 -12.670 -18.673 1.00 94.56 82 PRO A N 1
ATOM 580 C CA . PRO A 1 82 ? 8.268 -11.740 -18.244 1.00 94.56 82 PRO A CA 1
ATOM 581 C C . PRO A 1 82 ? 7.832 -10.265 -18.298 1.00 94.56 82 PRO A C 1
ATOM 583 O O . PRO A 1 82 ? 7.576 -9.708 -19.367 1.00 94.56 82 PRO A O 1
ATOM 586 N N . LEU A 1 83 ? 7.827 -9.600 -17.139 1.00 94.38 83 LEU A N 1
ATOM 587 C CA . LEU A 1 83 ? 7.505 -8.182 -17.007 1.00 94.38 83 LEU A CA 1
ATOM 588 C C . LEU A 1 83 ? 8.712 -7.334 -17.420 1.00 94.38 83 LEU A C 1
ATOM 590 O O . LEU A 1 83 ? 9.804 -7.483 -16.875 1.00 94.38 83 LEU A O 1
ATOM 594 N N . ARG A 1 84 ? 8.524 -6.414 -18.369 1.00 95.06 84 ARG A N 1
ATOM 595 C CA . ARG A 1 84 ? 9.571 -5.471 -18.795 1.00 95.06 84 ARG A CA 1
ATOM 596 C C . ARG A 1 84 ? 9.676 -4.305 -17.818 1.00 95.06 84 ARG A C 1
ATOM 598 O O . ARG A 1 84 ? 8.717 -3.558 -17.644 1.00 95.06 84 ARG A O 1
ATOM 605 N N . VAL A 1 85 ? 10.866 -4.099 -17.264 1.00 94.62 85 VAL A N 1
ATOM 606 C CA . VAL A 1 85 ? 11.191 -2.939 -16.425 1.00 94.62 85 VAL A CA 1
ATOM 607 C C . VAL A 1 85 ? 11.828 -1.869 -17.301 1.00 94.62 85 VAL A C 1
ATOM 609 O O . VAL A 1 85 ? 12.669 -2.178 -18.148 1.00 94.62 85 VAL A O 1
ATOM 612 N N . ARG A 1 86 ? 11.429 -0.609 -17.120 1.00 97.00 86 ARG A N 1
ATOM 613 C CA . ARG A 1 86 ? 11.923 0.529 -17.909 1.00 97.00 86 ARG A CA 1
ATOM 614 C C . ARG A 1 86 ? 12.705 1.516 -17.049 1.00 97.00 86 ARG A C 1
ATOM 616 O O . ARG A 1 86 ? 12.447 1.628 -15.857 1.00 97.00 86 ARG A O 1
ATOM 623 N N . SER A 1 87 ? 13.635 2.242 -17.668 1.00 95.31 87 SER A N 1
ATOM 624 C CA . SER A 1 87 ? 14.458 3.268 -17.008 1.00 95.31 87 SER A CA 1
ATOM 625 C C . SER A 1 87 ? 13.678 4.520 -16.595 1.00 95.31 87 SER A C 1
ATOM 627 O O . SER A 1 87 ? 14.141 5.274 -15.744 1.00 95.31 87 SER A O 1
ATOM 629 N N . ALA A 1 88 ? 12.511 4.751 -17.198 1.00 94.12 88 ALA A N 1
ATOM 630 C CA . ALA A 1 88 ? 11.611 5.855 -16.899 1.00 94.12 88 ALA A CA 1
ATOM 631 C C . ALA A 1 88 ? 10.156 5.432 -17.143 1.00 94.12 88 ALA A C 1
ATOM 633 O O . ALA A 1 88 ? 9.895 4.464 -17.864 1.00 94.12 88 ALA A O 1
ATOM 634 N N . ALA A 1 89 ? 9.216 6.175 -16.557 1.00 91.62 89 ALA A N 1
ATOM 635 C CA . ALA A 1 89 ? 7.796 6.000 -16.825 1.00 91.62 89 ALA A CA 1
ATOM 636 C C . ALA A 1 89 ? 7.476 6.313 -18.297 1.00 91.62 89 ALA A C 1
ATOM 638 O O . ALA A 1 89 ? 7.930 7.314 -18.850 1.00 91.62 89 ALA A O 1
ATOM 639 N N . GLY A 1 90 ? 6.668 5.457 -18.916 1.00 92.88 90 GLY A N 1
ATOM 640 C CA . GLY A 1 90 ? 6.242 5.590 -20.305 1.00 92.88 90 GLY A CA 1
ATOM 641 C C . GLY A 1 90 ? 7.088 4.804 -21.309 1.00 92.88 90 GLY A C 1
ATOM 642 O O . GLY A 1 90 ? 8.113 4.196 -21.000 1.00 92.88 90 GLY A O 1
ATOM 643 N N . PHE A 1 91 ? 6.637 4.798 -22.561 1.00 91.94 91 PHE A N 1
ATOM 644 C CA . PHE A 1 91 ? 7.243 3.997 -23.630 1.00 91.94 91 PHE A CA 1
ATOM 645 C C . PHE A 1 91 ? 8.564 4.555 -24.166 1.00 91.94 91 PHE A C 1
ATOM 647 O O . PHE A 1 91 ? 9.295 3.814 -24.821 1.00 91.94 91 PHE A O 1
ATOM 654 N N . GLY A 1 92 ? 8.893 5.811 -23.847 1.00 93.06 92 GLY A N 1
ATOM 655 C CA . GLY A 1 92 ? 10.196 6.412 -24.149 1.00 93.06 92 GLY A CA 1
ATOM 656 C C . GLY A 1 92 ? 11.332 5.920 -23.245 1.00 93.06 92 GLY A C 1
ATOM 657 O O . GLY A 1 92 ? 12.496 6.075 -23.599 1.00 93.06 92 GLY A O 1
ATOM 658 N N . GLY A 1 93 ? 11.019 5.302 -22.098 1.00 92.00 93 GLY A N 1
ATOM 659 C CA . GLY A 1 93 ? 12.018 4.674 -21.237 1.00 92.00 93 GLY A CA 1
ATOM 660 C C . GLY A 1 93 ? 12.563 3.387 -21.859 1.00 92.00 93 GLY A C 1
ATOM 661 O O . GLY A 1 93 ? 11.793 2.486 -22.218 1.00 92.00 93 GLY A O 1
ATOM 662 N N . SER A 1 94 ? 13.888 3.275 -21.950 1.00 96.44 94 SER A N 1
ATOM 663 C CA . SER A 1 94 ? 14.569 2.054 -22.388 1.00 96.44 94 SER A CA 1
ATOM 664 C C . SER A 1 94 ? 14.251 0.890 -21.454 1.00 96.44 94 SER A C 1
ATOM 666 O O . SER A 1 94 ? 14.123 1.069 -20.243 1.00 96.44 94 SER A O 1
ATOM 668 N N . ILE A 1 95 ? 14.140 -0.318 -22.006 1.00 96.62 95 ILE A N 1
ATOM 669 C CA . ILE A 1 95 ? 13.980 -1.534 -21.204 1.00 96.62 95 ILE A CA 1
ATOM 670 C C . ILE A 1 95 ? 15.312 -1.809 -20.500 1.00 96.62 95 ILE A C 1
ATOM 672 O O . ILE A 1 95 ? 16.331 -1.979 -21.162 1.00 96.62 95 ILE A O 1
ATOM 676 N N . VAL A 1 96 ? 15.297 -1.845 -19.168 1.00 95.62 96 VAL A N 1
ATOM 677 C CA . VAL A 1 96 ? 16.482 -2.123 -18.334 1.00 95.62 96 VAL A CA 1
ATOM 678 C C . VAL A 1 96 ? 16.573 -3.588 -17.914 1.00 95.62 96 VAL A C 1
ATOM 680 O O . VAL A 1 96 ? 17.609 -4.025 -17.429 1.00 95.62 96 VAL A O 1
ATOM 683 N N . GLY A 1 97 ? 15.501 -4.358 -18.108 1.00 94.44 97 GLY A N 1
ATOM 684 C CA . GLY A 1 97 ? 15.484 -5.788 -17.839 1.00 94.44 97 GLY A CA 1
ATOM 685 C C . GLY A 1 97 ? 14.098 -6.406 -17.976 1.00 94.44 97 GLY A C 1
ATOM 686 O O . GLY A 1 97 ? 13.099 -5.715 -18.205 1.00 94.44 97 GLY A O 1
ATOM 687 N N . THR A 1 98 ? 14.051 -7.724 -17.816 1.00 95.62 98 THR A N 1
ATOM 688 C CA . THR A 1 98 ? 12.819 -8.512 -17.728 1.00 95.62 98 THR A CA 1
ATOM 689 C C . THR A 1 98 ? 12.801 -9.306 -16.437 1.00 95.62 98 THR A C 1
ATOM 691 O O . THR A 1 98 ? 13.824 -9.866 -16.050 1.00 95.62 98 THR A O 1
ATOM 694 N N . VAL A 1 99 ? 11.639 -9.381 -15.801 1.00 94.62 99 VAL A N 1
ATOM 695 C CA . VAL A 1 99 ? 11.455 -10.022 -14.498 1.00 94.62 99 VAL A CA 1
ATOM 696 C C . VAL A 1 99 ? 10.428 -11.151 -14.633 1.00 94.62 99 VAL A C 1
ATOM 698 O O . VAL A 1 99 ? 9.347 -10.898 -15.172 1.00 94.62 99 VAL A O 1
ATOM 701 N N . PRO A 1 100 ? 10.739 -12.391 -14.218 1.00 96.19 100 PRO A N 1
ATOM 702 C CA . PRO A 1 100 ? 9.814 -13.514 -14.345 1.00 96.19 100 PRO A CA 1
ATOM 703 C C . PRO A 1 100 ? 8.655 -13.435 -13.339 1.00 96.19 100 PRO A C 1
ATOM 705 O O . PRO A 1 100 ? 8.701 -12.693 -12.357 1.00 96.19 100 PRO A O 1
ATOM 708 N N . THR A 1 101 ? 7.610 -14.230 -13.582 1.00 93.38 101 THR A N 1
ATOM 709 C CA . THR A 1 101 ? 6.511 -14.437 -12.628 1.00 93.38 101 THR A CA 1
ATOM 710 C C . THR A 1 101 ? 7.044 -14.929 -11.279 1.00 93.38 101 THR A C 1
ATOM 712 O O . THR A 1 101 ? 7.979 -15.727 -11.227 1.00 93.38 101 THR A O 1
ATOM 715 N N . GLY A 1 102 ? 6.444 -14.461 -10.188 1.00 83.50 102 GLY A N 1
ATOM 716 C CA . GLY A 1 102 ? 6.791 -14.813 -8.812 1.00 83.50 102 GLY A CA 1
ATOM 717 C C . GLY A 1 102 ? 7.926 -13.983 -8.212 1.00 83.50 102 GLY A C 1
ATOM 718 O O . GLY A 1 102 ? 8.198 -14.088 -7.018 1.00 83.50 102 GLY A O 1
ATOM 719 N N . THR A 1 103 ? 8.609 -13.134 -8.991 1.00 88.88 103 THR A N 1
ATOM 720 C CA . THR A 1 103 ? 9.648 -12.270 -8.419 1.00 88.88 103 THR A CA 1
ATOM 721 C C . THR A 1 103 ? 9.024 -11.181 -7.554 1.00 88.88 103 THR A C 1
ATOM 723 O O . THR A 1 103 ? 8.222 -10.367 -8.022 1.00 88.88 103 THR A O 1
ATOM 726 N N . ALA A 1 104 ? 9.441 -11.141 -6.290 1.00 82.38 104 ALA A N 1
ATOM 727 C CA . ALA A 1 104 ? 9.032 -10.128 -5.334 1.00 82.38 104 ALA A CA 1
ATOM 728 C C . ALA A 1 104 ? 9.932 -8.881 -5.387 1.00 82.38 104 ALA A C 1
ATOM 730 O O . ALA A 1 104 ? 11.124 -8.942 -5.700 1.00 82.38 104 ALA A O 1
ATOM 731 N N . GLY A 1 105 ? 9.366 -7.734 -5.028 1.00 85.69 105 GLY A N 1
ATOM 732 C CA . GLY A 1 105 ? 10.075 -6.463 -4.953 1.00 85.69 105 GLY A CA 1
ATOM 733 C C . GLY A 1 105 ? 9.400 -5.464 -4.025 1.00 85.69 105 GLY A C 1
ATOM 734 O O . GLY A 1 105 ? 8.477 -5.794 -3.278 1.00 85.69 105 GLY A O 1
ATOM 735 N N . GLU A 1 106 ? 9.857 -4.223 -4.088 1.00 83.00 106 GLU A N 1
ATOM 736 C CA . GLU A 1 106 ? 9.304 -3.091 -3.358 1.00 83.00 106 GLU A CA 1
ATOM 737 C C . GLU A 1 106 ? 9.102 -1.872 -4.261 1.00 83.00 106 GLU A C 1
ATOM 739 O O . GLU A 1 106 ? 9.883 -1.631 -5.181 1.00 83.00 106 GLU A O 1
ATOM 744 N N . VAL A 1 107 ? 8.076 -1.070 -3.976 1.00 83.19 107 VAL A N 1
ATOM 745 C CA . VAL A 1 107 ? 7.858 0.229 -4.625 1.00 83.19 107 VAL A CA 1
ATOM 746 C C . VAL A 1 107 ? 8.789 1.264 -4.012 1.00 83.19 107 VAL A C 1
ATOM 748 O O . VAL A 1 107 ? 8.837 1.437 -2.792 1.00 83.19 107 VAL A O 1
ATOM 751 N N . THR A 1 108 ? 9.527 1.982 -4.855 1.00 81.62 108 THR A N 1
ATOM 752 C CA . THR A 1 108 ? 10.606 2.858 -4.407 1.00 81.62 108 THR A CA 1
ATOM 753 C C . THR A 1 108 ? 10.311 4.350 -4.455 1.00 81.62 108 THR A C 1
ATOM 755 O O . THR A 1 108 ? 10.961 5.099 -3.724 1.00 81.62 108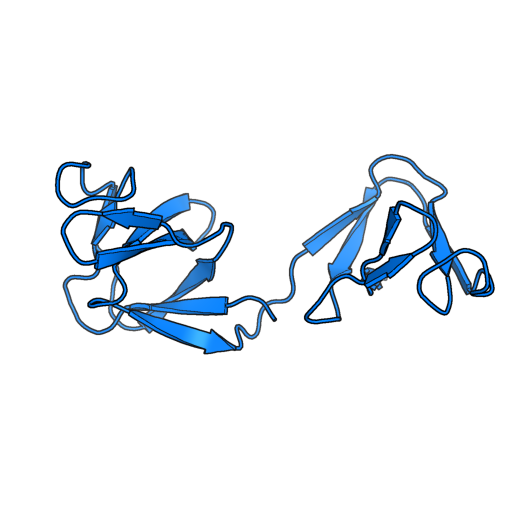 THR A O 1
ATOM 758 N N . ALA A 1 109 ? 9.336 4.780 -5.258 1.00 71.94 109 ALA A N 1
ATOM 759 C CA . ALA A 1 109 ? 8.913 6.176 -5.338 1.00 71.94 109 ALA A CA 1
ATOM 760 C C . ALA A 1 109 ? 7.637 6.443 -4.537 1.00 71.94 109 ALA A C 1
ATOM 762 O O . ALA A 1 109 ? 6.844 5.546 -4.254 1.00 71.94 109 ALA A O 1
ATOM 763 N N . GLU A 1 110 ? 7.431 7.709 -4.169 1.00 64.38 110 GLU A N 1
ATOM 764 C CA . GLU A 1 110 ? 6.251 8.103 -3.402 1.00 64.38 110 GLU A CA 1
ATOM 765 C C . GLU A 1 110 ? 4.980 8.212 -4.215 1.00 64.38 110 GLU A C 1
ATOM 767 O O . GLU A 1 110 ? 3.897 7.992 -3.679 1.00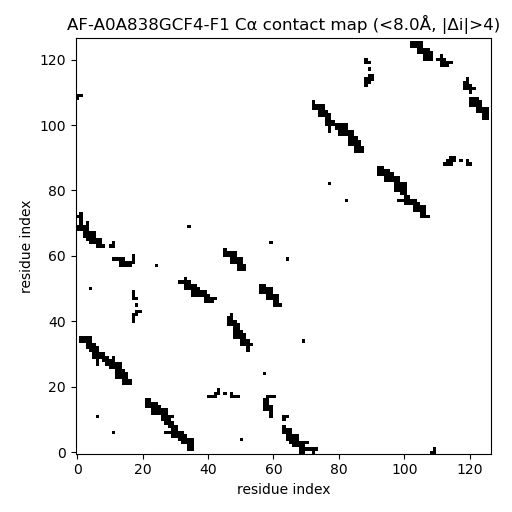 64.38 110 GLU A O 1
ATOM 772 N N . ARG A 1 111 ? 5.124 8.557 -5.489 1.00 67.50 111 ARG A N 1
ATOM 773 C CA . ARG A 1 111 ? 4.018 8.749 -6.409 1.00 67.50 111 ARG A CA 1
ATOM 774 C C . ARG A 1 111 ? 4.255 7.890 -7.631 1.00 67.50 111 ARG A C 1
ATOM 776 O O . ARG A 1 111 ? 5.366 7.853 -8.166 1.00 67.50 111 ARG A O 1
ATOM 783 N N . ALA A 1 112 ? 3.198 7.205 -8.043 1.00 78.25 112 ALA A N 1
ATOM 784 C CA . ALA A 1 112 ? 3.154 6.622 -9.364 1.00 78.25 112 ALA A CA 1
ATOM 785 C C . ALA A 1 112 ? 3.082 7.743 -10.410 1.00 78.25 112 ALA A C 1
ATOM 787 O O . ALA A 1 112 ? 2.629 8.852 -10.116 1.00 78.25 112 ALA A O 1
ATOM 788 N N . GLN A 1 113 ? 3.565 7.460 -11.611 1.00 84.38 113 GLN A N 1
ATOM 789 C CA . GLN A 1 113 ? 3.560 8.400 -12.725 1.00 84.38 113 GLN A CA 1
ATOM 790 C C . GLN A 1 113 ? 2.582 7.920 -13.784 1.00 84.38 113 GLN A C 1
ATOM 792 O O . GLN A 1 113 ? 2.607 6.753 -14.165 1.00 84.38 113 GLN A O 1
ATOM 797 N N . GLU A 1 114 ? 1.743 8.814 -14.286 1.00 90.06 114 GLU A N 1
ATOM 798 C CA . GLU A 1 114 ? 0.862 8.505 -15.406 1.00 90.06 114 GLU A CA 1
ATOM 799 C C . GLU A 1 114 ? 1.572 8.829 -16.717 1.00 90.06 114 GLU A C 1
ATOM 801 O O . GLU A 1 114 ? 2.025 9.951 -16.937 1.00 90.06 114 GLU A O 1
ATOM 806 N N . ALA A 1 115 ? 1.694 7.833 -17.591 1.00 91.44 115 ALA A N 1
ATOM 807 C CA . ALA A 1 115 ? 2.275 8.014 -18.913 1.00 91.44 115 ALA A CA 1
ATOM 808 C C . ALA A 1 115 ? 1.725 6.973 -19.887 1.00 91.44 115 ALA A C 1
ATOM 810 O O . ALA A 1 115 ? 1.603 5.791 -19.557 1.00 91.44 115 ALA A O 1
ATOM 811 N N . ASN A 1 116 ? 1.419 7.415 -21.109 1.00 93.31 116 ASN A N 1
ATOM 812 C CA . ASN A 1 116 ? 0.918 6.567 -22.196 1.00 93.31 116 ASN A CA 1
ATOM 813 C C . ASN A 1 116 ? -0.341 5.750 -21.835 1.00 93.31 116 ASN A C 1
ATOM 815 O O . ASN A 1 116 ? -0.522 4.656 -22.356 1.00 93.31 116 ASN A O 1
ATOM 819 N N . GLY A 1 117 ? -1.195 6.273 -20.948 1.00 91.31 117 GLY A N 1
ATOM 820 C CA . GLY A 1 117 ? -2.416 5.593 -20.495 1.00 91.31 117 GLY A CA 1
ATOM 821 C C . GLY A 1 117 ? -2.200 4.539 -19.403 1.00 91.31 117 GLY A C 1
ATOM 822 O O . GLY A 1 117 ? -3.134 3.813 -19.082 1.00 91.31 117 GLY A O 1
ATOM 823 N N . TYR A 1 118 ? -0.998 4.458 -18.824 1.00 86.00 118 TYR A N 1
ATOM 824 C CA . TYR A 1 118 ? -0.664 3.527 -17.746 1.00 86.00 118 TYR A CA 1
ATOM 825 C C . TYR A 1 118 ? -0.166 4.259 -16.504 1.00 86.00 118 TYR A C 1
ATOM 827 O O . TYR A 1 118 ? 0.441 5.329 -16.590 1.00 86.00 118 TYR A O 1
ATOM 835 N N . VAL A 1 119 ? -0.367 3.620 -15.353 1.00 85.69 119 VAL A N 1
ATOM 836 C CA . VAL A 1 119 ? 0.226 4.010 -14.074 1.00 85.69 119 VAL A CA 1
ATOM 837 C C . VAL A 1 119 ? 1.551 3.267 -13.906 1.00 85.69 119 VAL A C 1
ATOM 839 O O . VAL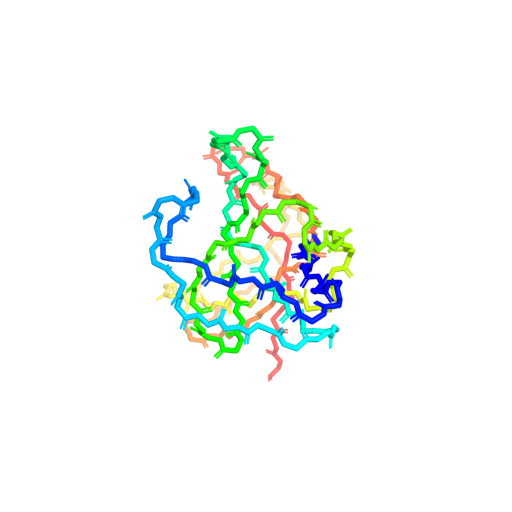 A 1 119 ? 1.588 2.041 -13.838 1.00 85.69 119 VAL A O 1
ATOM 842 N N . TRP A 1 120 ? 2.648 4.014 -13.833 1.00 90.00 120 TRP A N 1
ATOM 843 C CA . TRP A 1 120 ? 4.006 3.504 -13.679 1.00 90.00 120 TRP A CA 1
ATOM 844 C C . TRP A 1 120 ? 4.469 3.644 -12.236 1.00 90.00 120 TRP A C 1
ATOM 846 O O . TRP A 1 120 ? 4.430 4.731 -11.657 1.00 90.00 120 TRP A O 1
ATOM 856 N N . ILE A 1 121 ? 4.966 2.551 -11.668 1.00 88.31 121 ILE A N 1
ATOM 857 C CA . ILE A 1 121 ? 5.560 2.519 -10.333 1.00 88.31 121 ILE A CA 1
ATOM 858 C C . ILE A 1 121 ? 7.066 2.295 -10.448 1.00 88.31 121 ILE A C 1
ATOM 860 O O . ILE A 1 121 ? 7.521 1.430 -11.194 1.00 88.31 121 ILE A O 1
ATOM 864 N N . ASN A 1 122 ? 7.851 3.070 -9.699 1.00 88.88 122 ASN A N 1
ATOM 865 C CA . ASN A 1 122 ? 9.270 2.763 -9.537 1.00 88.88 122 ASN A CA 1
ATOM 866 C C . ASN A 1 122 ? 9.409 1.601 -8.568 1.00 88.88 122 ASN A C 1
ATOM 868 O O . ASN A 1 122 ? 8.782 1.608 -7.507 1.00 88.88 122 ASN A O 1
ATOM 872 N N . VAL A 1 123 ? 10.227 0.622 -8.932 1.00 90.19 123 VAL A N 1
ATOM 873 C CA . VAL A 1 123 ? 10.356 -0.632 -8.195 1.00 90.19 123 VAL A CA 1
ATOM 874 C C . VAL A 1 123 ? 11.815 -1.023 -8.030 1.00 90.19 123 VAL A C 1
ATOM 876 O O . VAL A 1 123 ? 12.675 -0.641 -8.823 1.00 90.19 123 VAL A O 1
ATOM 879 N N . ARG A 1 124 ? 12.085 -1.808 -6.994 1.00 89.44 124 ARG A N 1
ATOM 880 C CA . ARG A 1 124 ? 13.326 -2.552 -6.802 1.00 89.44 124 ARG A CA 1
ATOM 881 C C . ARG A 1 124 ? 12.950 -4.002 -6.543 1.00 89.44 124 ARG A C 1
ATOM 883 O O . ARG A 1 124 ? 12.200 -4.269 -5.611 1.00 89.44 124 ARG A O 1
ATOM 890 N N . PHE A 1 125 ? 13.460 -4.923 -7.349 1.00 88.50 125 PHE A N 1
ATOM 891 C CA . PHE A 1 125 ? 13.263 -6.353 -7.121 1.00 88.50 125 PHE A CA 1
ATOM 892 C C . PHE A 1 125 ? 14.316 -6.892 -6.155 1.00 88.50 125 PHE A C 1
ATOM 894 O O . PHE A 1 125 ? 15.424 -6.353 -6.068 1.00 88.50 125 PHE A O 1
ATOM 901 N N . PHE A 1 126 ? 13.937 -7.908 -5.385 1.00 85.06 126 PHE A N 1
ATOM 902 C CA . PHE A 1 126 ? 14.868 -8.622 -4.520 1.00 85.06 126 PHE A CA 1
ATOM 903 C C . PHE A 1 126 ? 15.661 -9.640 -5.350 1.00 85.06 126 PHE A C 1
ATOM 905 O O . PHE A 1 126 ? 15.159 -10.121 -6.366 1.00 85.06 126 PHE A O 1
ATOM 912 N N . ASN A 1 127 ? 16.899 -9.916 -4.929 1.00 67.94 127 ASN A N 1
ATOM 913 C CA . ASN A 1 127 ? 17.712 -10.993 -5.503 1.00 67.94 127 ASN A CA 1
ATOM 914 C C . ASN A 1 127 ? 17.231 -12.361 -5.024 1.00 67.94 127 ASN A C 1
ATOM 916 O O . ASN A 1 127 ? 16.800 -12.438 -3.849 1.00 67.94 127 ASN A O 1
#

Nearest PDB structures (foldseek):
  4krt-assembly2_B  TM=4.360E-01  e=4.917E-03  Clostridium phage phiSM101
  8alu-assembly1_A  TM=4.172E-01  e=3.377E-02  Lactobacillus acidophilus
  7qeh-assembly1_A  TM=3.714E-01  e=2.449E-02  Lactobacillus amylovorus GRL 1112
  7qfj-assembly6_F  TM=7.178E-01  e=1.038E+00  Lactobacillus acidophilus